Protein AF-H9F1V9-F1 (afdb_monomer)

Nearest PDB structures (foldseek):
  7z36-assembly1_D  TM=6.568E-01  e=5.924E-02  Homo sapiens

Structure (mmCIF, N/CA/C/O backbone):
data_AF-H9F1V9-F1
#
_entry.id   AF-H9F1V9-F1
#
loop_
_atom_site.group_PDB
_atom_site.id
_atom_site.type_symbol
_atom_site.label_atom_id
_atom_site.label_alt_id
_atom_site.label_comp_id
_atom_site.label_asym_id
_atom_site.label_entity_id
_atom_site.label_seq_id
_atom_site.pdbx_PDB_ins_code
_atom_site.Cartn_x
_atom_site.Cartn_y
_atom_site.Cartn_z
_atom_site.occupancy
_atom_site.B_iso_or_equiv
_atom_site.auth_seq_id
_atom_site.auth_comp_id
_atom_site.auth_asym_id
_atom_site.auth_atom_id
_atom_site.pdbx_PDB_model_num
ATOM 1 N N . MET A 1 1 ? -4.268 -31.551 22.735 1.00 54.91 1 MET A N 1
ATOM 2 C CA . MET A 1 1 ? -5.213 -31.099 21.693 1.00 54.91 1 MET A CA 1
ATOM 3 C C . MET A 1 1 ? -4.654 -29.811 21.113 1.00 54.91 1 MET A C 1
ATOM 5 O O . MET A 1 1 ? -4.411 -28.889 21.883 1.00 54.91 1 MET A O 1
ATOM 9 N N . ALA A 1 2 ? -4.322 -29.782 19.822 1.00 62.47 2 ALA A N 1
ATOM 10 C CA . ALA A 1 2 ? -3.804 -28.574 19.183 1.00 62.47 2 ALA A CA 1
ATOM 11 C C . ALA A 1 2 ? -4.939 -27.546 19.086 1.00 62.47 2 A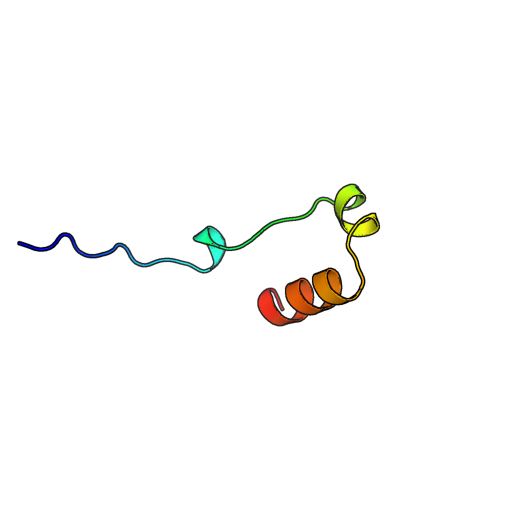LA A C 1
ATOM 13 O O . ALA A 1 2 ? -6.032 -27.893 18.638 1.00 62.47 2 ALA A O 1
ATOM 14 N N . LYS A 1 3 ? -4.706 -26.309 19.545 1.00 66.62 3 LYS A N 1
ATOM 15 C CA . LYS A 1 3 ? -5.640 -25.200 19.306 1.00 66.62 3 LYS A CA 1
ATOM 16 C C . LYS A 1 3 ? -5.883 -25.110 17.793 1.00 66.62 3 LYS A C 1
ATOM 18 O O . LYS A 1 3 ? -4.898 -25.192 17.051 1.00 66.62 3 LYS A O 1
ATOM 23 N N . PRO A 1 4 ? -7.133 -24.935 17.326 1.00 65.75 4 PRO A N 1
ATOM 24 C CA . PRO A 1 4 ? -7.354 -24.551 15.943 1.00 65.75 4 PRO A CA 1
ATOM 25 C C . PRO A 1 4 ? -6.558 -23.266 15.738 1.00 65.75 4 PRO A C 1
ATOM 27 O O . PRO A 1 4 ? -6.739 -22.304 16.488 1.00 65.75 4 PRO A O 1
ATOM 30 N N . GLN A 1 5 ? -5.607 -23.287 14.808 1.00 70.19 5 GLN A N 1
ATOM 31 C CA . GLN A 1 5 ? -4.980 -22.055 14.356 1.00 70.19 5 GLN A CA 1
ATOM 32 C C . GLN A 1 5 ? -6.139 -21.258 13.758 1.00 70.19 5 GLN A C 1
ATOM 34 O O . GLN A 1 5 ? -6.789 -21.752 12.837 1.00 70.19 5 GLN A O 1
ATOM 39 N N . GLY A 1 6 ? -6.518 -20.147 14.395 1.00 75.12 6 GLY A N 1
ATOM 40 C CA . GLY A 1 6 ? -7.668 -19.354 13.968 1.00 75.12 6 GLY A CA 1
ATOM 41 C C . GLY A 1 6 ? -7.551 -19.024 12.483 1.00 75.12 6 GLY A C 1
ATOM 42 O O . GLY A 1 6 ? -6.441 -18.858 11.978 1.00 75.12 6 GLY A O 1
ATOM 43 N N . LEU A 1 7 ? -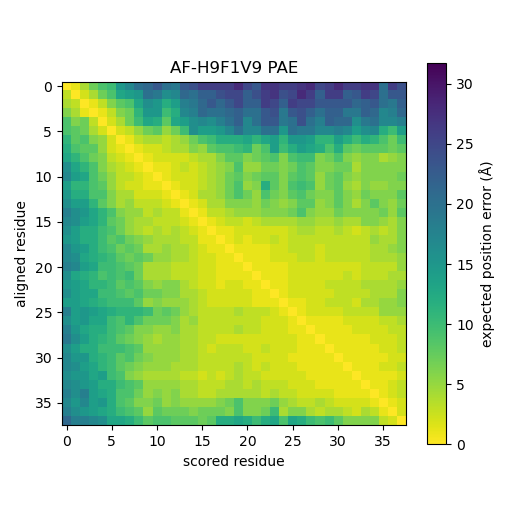8.685 -18.993 11.784 1.00 77.44 7 LEU A N 1
ATOM 44 C CA . LEU A 1 7 ? -8.730 -18.564 10.389 1.00 77.44 7 LEU A CA 1
ATOM 45 C C . LEU A 1 7 ? -8.131 -17.159 10.307 1.00 77.44 7 LEU A C 1
ATOM 47 O O . LEU A 1 7 ? -8.688 -16.237 10.891 1.00 77.44 7 LEU A O 1
ATOM 51 N N . VAL A 1 8 ? -6.994 -17.035 9.625 1.00 77.19 8 VAL A N 1
ATOM 52 C CA . VAL A 1 8 ? -6.380 -15.744 9.316 1.00 77.19 8 VAL A CA 1
ATOM 53 C C . VAL A 1 8 ? -7.136 -15.177 8.126 1.00 77.19 8 VAL A C 1
ATOM 55 O O . VAL A 1 8 ? -7.213 -15.825 7.076 1.00 77.19 8 VAL A O 1
ATOM 58 N N . THR A 1 9 ? -7.737 -14.009 8.302 1.00 80.44 9 THR A N 1
ATOM 59 C CA . THR A 1 9 ? -8.397 -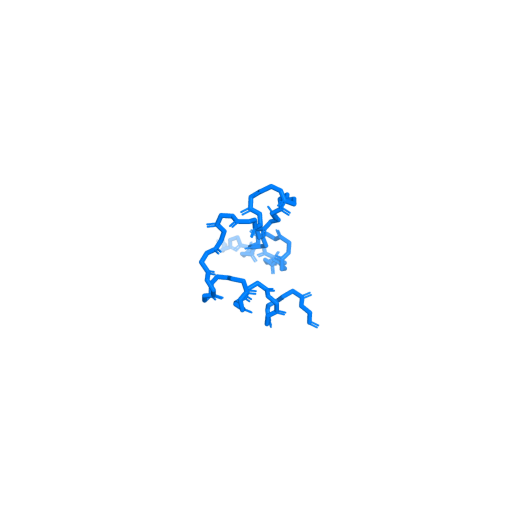13.286 7.220 1.00 80.44 9 THR A CA 1
ATOM 60 C C . THR A 1 9 ? -7.407 -12.341 6.555 1.00 80.44 9 THR A C 1
ATOM 62 O O . THR A 1 9 ? -6.315 -12.071 7.051 1.00 80.44 9 THR A O 1
ATOM 65 N N . PHE A 1 10 ? -7.785 -11.836 5.389 1.00 76.62 10 PHE A N 1
A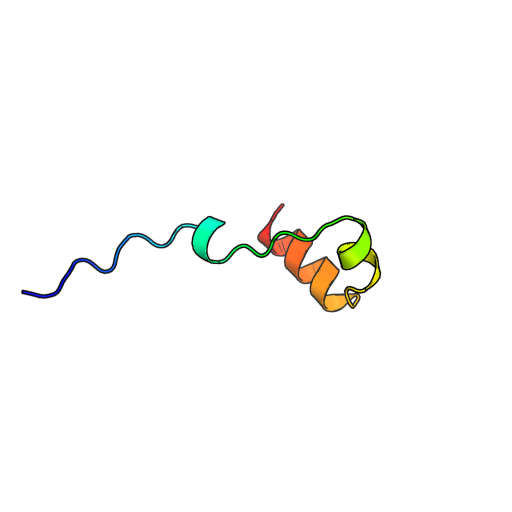TOM 66 C CA . PHE A 1 10 ? -6.984 -10.834 4.705 1.00 76.62 10 PHE A CA 1
ATOM 67 C C . PHE A 1 10 ? -6.838 -9.542 5.531 1.00 76.62 10 PHE A C 1
ATOM 69 O O . PHE A 1 10 ? -5.783 -8.920 5.511 1.00 76.62 10 PHE A O 1
ATOM 76 N N . GLU A 1 11 ? -7.850 -9.194 6.328 1.00 79.19 11 GLU A N 1
ATOM 77 C CA . GLU A 1 11 ? -7.824 -8.042 7.239 1.00 79.19 11 GLU A CA 1
ATOM 78 C C . GLU A 1 11 ? -6.747 -8.176 8.326 1.00 79.19 11 GLU A C 1
ATOM 80 O O . GLU A 1 11 ? -6.177 -7.173 8.741 1.00 79.19 11 GLU A O 1
ATOM 85 N N . ASP A 1 12 ? -6.403 -9.400 8.742 1.00 81.88 12 ASP A N 1
ATOM 86 C CA . ASP A 1 12 ? -5.365 -9.634 9.756 1.00 81.88 12 ASP A CA 1
ATOM 87 C C . ASP A 1 12 ? -3.941 -9.325 9.249 1.00 81.88 12 ASP A C 1
ATOM 89 O O . ASP A 1 12 ? -3.009 -9.184 10.044 1.00 81.88 12 ASP A O 1
ATOM 93 N N . VAL A 1 13 ? -3.752 -9.258 7.926 1.00 78.00 13 VAL A N 1
ATOM 94 C CA . VAL A 1 13 ? -2.449 -9.017 7.272 1.00 78.00 13 VAL A CA 1
ATOM 95 C C . VAL A 1 13 ? -2.429 -7.760 6.401 1.00 78.00 13 VAL A C 1
ATOM 97 O O . VAL A 1 13 ? -1.364 -7.345 5.939 1.00 78.00 13 VAL A O 1
ATOM 100 N N . ALA A 1 14 ? -3.592 -7.158 6.173 1.00 80.50 14 ALA A N 1
ATOM 101 C CA . ALA A 1 14 ? -3.759 -5.912 5.453 1.00 80.50 14 ALA A CA 1
ATOM 102 C C . ALA A 1 14 ? -3.113 -4.752 6.223 1.00 80.50 14 ALA A C 1
ATOM 104 O O . ALA A 1 14 ? -3.291 -4.599 7.430 1.00 80.50 14 ALA A O 1
ATOM 105 N N . VAL A 1 15 ? -2.361 -3.913 5.511 1.00 81.62 15 VAL A N 1
ATOM 106 C CA . VAL A 1 15 ? -1.845 -2.650 6.047 1.00 81.62 15 VAL A CA 1
ATOM 107 C C . VAL A 1 15 ? -2.559 -1.529 5.322 1.00 81.62 15 VAL A C 1
ATOM 109 O O . VAL A 1 15 ? -2.301 -1.322 4.139 1.00 81.62 15 VAL A O 1
ATOM 112 N N . ASP A 1 16 ? -3.434 -0.817 6.023 1.00 84.00 16 ASP A N 1
ATOM 113 C CA . ASP A 1 16 ? -4.100 0.363 5.483 1.00 84.00 16 ASP A CA 1
ATOM 114 C C . ASP A 1 16 ? -3.178 1.576 5.559 1.00 84.00 16 ASP A C 1
ATOM 116 O O . ASP A 1 16 ? -2.555 1.848 6.585 1.00 84.00 16 ASP A O 1
ATOM 120 N N . PHE A 1 17 ? -3.115 2.325 4.462 1.00 87.25 17 PHE A N 1
ATOM 121 C CA . PHE A 1 17 ? -2.354 3.565 4.387 1.00 87.25 17 PHE A CA 1
ATOM 122 C C . PHE A 1 17 ? -3.302 4.753 4.307 1.00 87.25 17 PHE A C 1
ATOM 124 O O . PHE A 1 17 ? -4.229 4.781 3.492 1.00 87.25 17 PHE A O 1
ATOM 131 N N . THR A 1 18 ? -3.021 5.785 5.094 1.00 89.88 18 THR A N 1
ATOM 132 C CA . THR A 1 18 ? -3.643 7.095 4.893 1.00 89.88 18 THR A CA 1
ATOM 133 C C . THR A 1 18 ? -3.158 7.733 3.588 1.00 89.88 18 THR A C 1
ATOM 135 O O . THR A 1 18 ? -2.138 7.349 3.009 1.00 89.88 18 THR A O 1
ATOM 138 N N . GLN A 1 19 ? -3.872 8.751 3.100 1.00 86.69 19 GLN A N 1
ATOM 139 C CA . GLN A 1 19 ? -3.509 9.437 1.854 1.00 86.69 19 GLN A CA 1
ATOM 140 C C . GLN A 1 19 ? -2.130 10.118 1.920 1.00 86.69 19 GLN A C 1
ATOM 142 O O . GLN A 1 19 ? -1.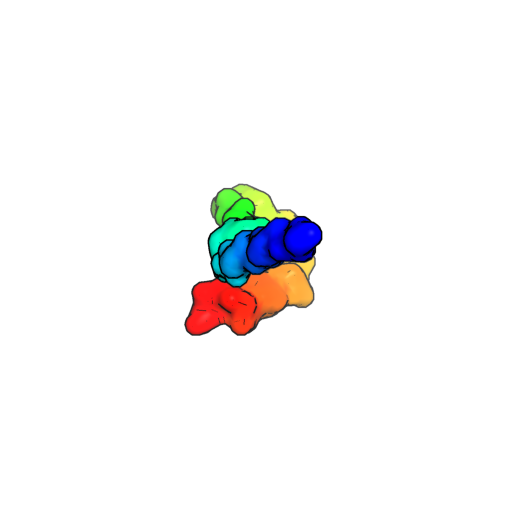454 10.238 0.895 1.00 86.69 19 GLN A O 1
ATOM 147 N N . GLU A 1 20 ? -1.715 10.544 3.113 1.00 92.62 20 GLU A N 1
ATOM 148 C CA . GLU A 1 20 ? -0.407 11.145 3.382 1.00 92.62 20 GLU A CA 1
ATOM 149 C C . GLU A 1 20 ? 0.693 10.079 3.371 1.00 92.62 20 GLU A C 1
ATOM 151 O O . GLU A 1 20 ? 1.667 10.219 2.633 1.00 92.62 20 GLU A O 1
ATOM 156 N N . GLU A 1 21 ? 0.502 8.960 4.077 1.00 92.62 21 GLU A N 1
ATOM 157 C CA . GLU A 1 21 ? 1.426 7.813 4.056 1.00 92.62 21 GLU A CA 1
ATOM 158 C C . GLU A 1 21 ? 1.577 7.225 2.651 1.00 92.62 21 GLU A C 1
ATOM 160 O O . GLU A 1 21 ? 2.679 6.864 2.233 1.00 92.62 21 GLU A O 1
ATOM 165 N N . TRP A 1 22 ? 0.494 7.226 1.872 1.00 89.31 22 TRP A N 1
ATOM 166 C CA . TRP A 1 22 ? 0.497 6.769 0.488 1.00 89.31 22 TRP A CA 1
ATOM 167 C C . TRP A 1 22 ? 1.488 7.535 -0.394 1.00 89.31 22 TRP A C 1
ATOM 169 O O . TRP A 1 22 ? 1.982 6.974 -1.376 1.00 89.31 22 TRP A O 1
ATOM 179 N N . GLN A 1 23 ? 1.780 8.808 -0.097 1.00 88.75 23 GLN A N 1
ATOM 180 C CA . GLN A 1 23 ? 2.769 9.600 -0.846 1.00 88.75 23 GLN A CA 1
ATOM 181 C C . GLN A 1 23 ? 4.210 9.197 -0.542 1.00 88.75 23 GLN A C 1
ATOM 183 O O . GLN A 1 23 ? 5.077 9.376 -1.396 1.00 88.75 23 GLN A O 1
ATOM 188 N N . TYR A 1 24 ? 4.456 8.625 0.635 1.00 91.75 24 TYR A N 1
ATOM 189 C CA . TYR A 1 24 ? 5.777 8.173 1.062 1.00 91.75 24 TYR A CA 1
ATOM 190 C C . TYR A 1 24 ? 6.084 6.730 0.649 1.00 91.75 24 TYR A C 1
ATOM 192 O O . TYR A 1 24 ? 7.214 6.275 0.815 1.00 91.75 24 TYR A O 1
ATOM 200 N N . LEU A 1 25 ? 5.108 6.008 0.089 1.00 89.25 25 LEU A N 1
ATOM 201 C CA . LEU A 1 25 ? 5.323 4.653 -0.404 1.00 8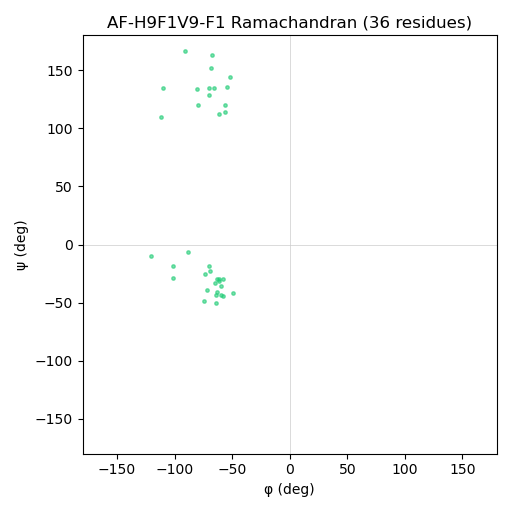9.25 25 LEU A CA 1
ATOM 202 C C . LEU A 1 25 ? 6.195 4.631 -1.654 1.00 89.25 25 LEU A C 1
ATOM 204 O O . LEU A 1 25 ? 5.958 5.336 -2.642 1.00 89.25 25 LEU A O 1
ATOM 208 N N . ASN A 1 26 ? 7.148 3.705 -1.650 1.00 91.00 26 ASN A N 1
ATOM 209 C CA . ASN A 1 26 ? 7.968 3.448 -2.820 1.00 91.00 26 ASN A CA 1
ATOM 210 C C . ASN A 1 26 ? 7.115 2.809 -3.932 1.00 91.00 26 ASN A C 1
ATOM 212 O O . ASN A 1 26 ? 6.167 2.072 -3.638 1.00 91.00 26 ASN A O 1
ATOM 216 N N . PRO A 1 27 ? 7.462 3.007 -5.217 1.00 91.56 27 PRO A N 1
ATOM 217 C CA . PRO A 1 27 ? 6.705 2.437 -6.331 1.00 91.56 27 PRO A CA 1
ATOM 218 C C . PRO A 1 27 ? 6.402 0.928 -6.204 1.00 91.56 27 PRO A C 1
ATOM 220 O O . PRO A 1 27 ? 5.252 0.556 -6.428 1.00 91.56 27 PRO A O 1
ATOM 223 N N . PRO A 1 28 ? 7.336 0.060 -5.755 1.00 90.56 28 PRO A N 1
ATOM 224 C CA . PRO A 1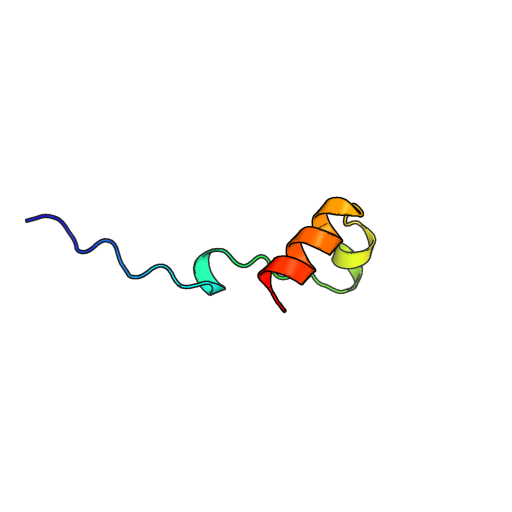 28 ? 7.046 -1.364 -5.566 1.00 90.56 28 PRO A CA 1
ATOM 225 C C . PRO A 1 28 ? 6.010 -1.646 -4.469 1.00 90.56 28 PRO A C 1
ATOM 227 O O . PRO A 1 28 ? 5.227 -2.579 -4.597 1.00 90.56 28 PRO A O 1
ATOM 230 N N . GLN A 1 29 ? 5.976 -0.837 -3.404 1.00 88.12 29 GLN A N 1
ATOM 231 C CA . GLN A 1 29 ? 5.006 -0.994 -2.314 1.00 88.12 29 GLN A CA 1
ATOM 232 C C . GLN A 1 29 ? 3.599 -0.594 -2.761 1.00 88.12 29 GLN A C 1
ATOM 234 O O . GLN A 1 29 ? 2.636 -1.279 -2.433 1.00 88.12 29 GLN A O 1
ATOM 239 N N . ARG A 1 30 ? 3.479 0.471 -3.566 1.00 88.56 30 ARG A N 1
ATOM 240 C CA . ARG A 1 30 ? 2.199 0.873 -4.171 1.00 88.56 30 ARG A CA 1
ATOM 241 C C . ARG A 1 30 ? 1.656 -0.191 -5.121 1.00 88.56 30 ARG A C 1
ATOM 243 O O . ARG A 1 30 ? 0.451 -0.428 -5.124 1.00 88.56 30 ARG A O 1
ATOM 250 N N . THR A 1 31 ? 2.527 -0.814 -5.916 1.00 90.31 31 THR A N 1
ATOM 251 C CA . THR A 1 31 ? 2.146 -1.927 -6.797 1.00 90.31 31 THR A CA 1
ATOM 252 C C . THR A 1 31 ? 1.675 -3.123 -5.984 1.00 90.31 31 THR A C 1
ATOM 254 O O . THR A 1 31 ? 0.563 -3.581 -6.202 1.00 90.31 31 THR A O 1
ATOM 257 N N . LEU A 1 32 ? 2.452 -3.551 -4.983 1.00 88.25 32 LEU A N 1
ATOM 258 C CA . LEU A 1 32 ? 2.073 -4.673 -4.124 1.00 88.25 32 LEU A CA 1
ATOM 259 C C . LEU A 1 32 ? 0.735 -4.428 -3.419 1.00 88.25 32 LEU A C 1
ATOM 261 O O . LEU A 1 32 ? -0.110 -5.311 -3.407 1.00 88.25 32 LEU A O 1
ATOM 265 N N . TYR A 1 33 ? 0.515 -3.228 -2.874 1.00 86.81 33 TYR A N 1
ATOM 266 C CA . TYR A 1 33 ? -0.764 -2.885 -2.254 1.00 86.81 33 TYR A CA 1
ATOM 267 C C . TYR A 1 33 ? -1.920 -2.997 -3.253 1.00 86.81 33 TYR A C 1
ATOM 269 O O . TYR A 1 33 ? -2.951 -3.564 -2.920 1.00 86.81 33 TYR A O 1
ATOM 277 N N . ARG A 1 34 ? -1.753 -2.503 -4.487 1.00 84.00 34 ARG A N 1
ATOM 278 C CA . ARG A 1 34 ? -2.777 -2.626 -5.536 1.00 84.00 34 ARG A CA 1
ATOM 279 C C . ARG A 1 34 ? -3.040 -4.076 -5.931 1.00 84.00 34 ARG A C 1
ATOM 281 O O . ARG A 1 34 ? -4.197 -4.428 -6.059 1.00 84.00 34 ARG A O 1
ATOM 288 N N . ASP A 1 35 ? -2.000 -4.887 -6.091 1.00 84.81 35 ASP A N 1
ATOM 289 C CA . ASP A 1 35 ? -2.120 -6.293 -6.507 1.00 84.81 35 ASP A CA 1
ATOM 290 C C . ASP A 1 35 ? -2.748 -7.186 -5.427 1.00 84.81 35 ASP A C 1
ATOM 292 O O . ASP A 1 35 ? -3.237 -8.274 -5.717 1.00 84.81 35 ASP A O 1
ATOM 296 N N . VAL A 1 36 ? -2.666 -6.753 -4.169 1.00 79.62 36 VAL A N 1
ATOM 297 C CA . VAL A 1 36 ? -3.109 -7.521 -3.004 1.00 79.62 36 VAL A CA 1
ATOM 298 C C . VAL A 1 36 ? -4.479 -7.044 -2.499 1.00 79.62 36 VAL A C 1
ATOM 300 O O . VAL A 1 36 ? -5.224 -7.851 -1.954 1.00 79.62 36 VAL A O 1
ATOM 303 N N . MET A 1 37 ? -4.829 -5.766 -2.697 1.00 81.44 37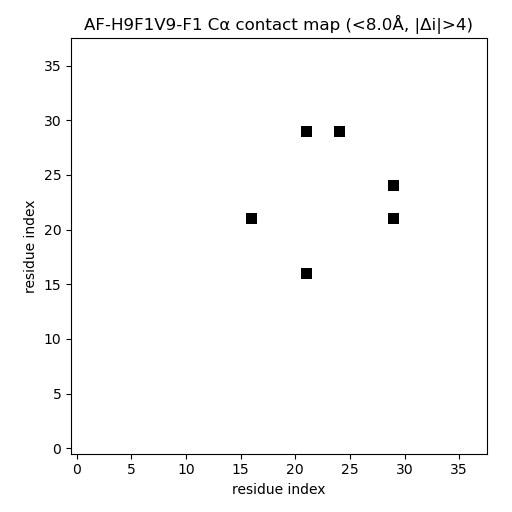 MET A N 1
ATOM 304 C CA . MET A 1 37 ? -6.091 -5.162 -2.233 1.00 81.44 37 MET A CA 1
ATOM 305 C C . MET A 1 37 ? -7.182 -5.001 -3.313 1.00 81.44 37 MET A C 1
ATOM 307 O O . MET A 1 37 ? -8.337 -4.792 -2.941 1.00 81.44 37 MET A O 1
ATOM 311 N N . LEU A 1 38 ? -6.855 -5.037 -4.616 1.00 66.06 38 LEU A N 1
ATOM 312 C CA . LEU A 1 38 ? -7.815 -4.951 -5.740 1.00 66.06 38 LEU A CA 1
ATOM 313 C C . LEU A 1 38 ? -7.966 -6.300 -6.450 1.00 66.06 38 LEU A C 1
ATOM 315 O O . LEU A 1 38 ? -9.090 -6.562 -6.935 1.00 66.06 38 LEU A O 1
#

Sequence (38 aa):
MAKPQGLVTFEDVAVDFTQEEWQYLNPPQRTLYRDVML

Organism: Macaca mulatta (NCBI:txid9544)

Secondary structure (DSSP, 8-state):
-PPP-----GGGT-----TTHHHHS-HHHHHHHHHHH-

Radius of gyration: 14.36 Å; Cα contacts (8 Å, |Δi|>4): 3; chains: 1; bounding box: 17×42×28 Å

Mean predicted aligned error: 7.35 Å

InterPro domains:
  IPR001909 Krueppel-associated box [PF01352] (7-38)
  IPR001909 Krueppel-associated box [PS50805] (8-38)
  IPR001909 Krueppel-associated box [cd07765] (8-38)
  IPR036051 Krueppel-associated box domain superfamily [SSF109640] (1-38)
  IPR050169 Krueppel C2H2-type zinc-finger [PTHR23232] (2-38)

Solvent-accessible surface area (backbone atoms only — not comparable to full-atom values): 2671 Å² total; per-residue (Å²): 133,83,74,79,78,70,87,80,53,69,76,79,73,59,80,90,70,53,80,70,55,56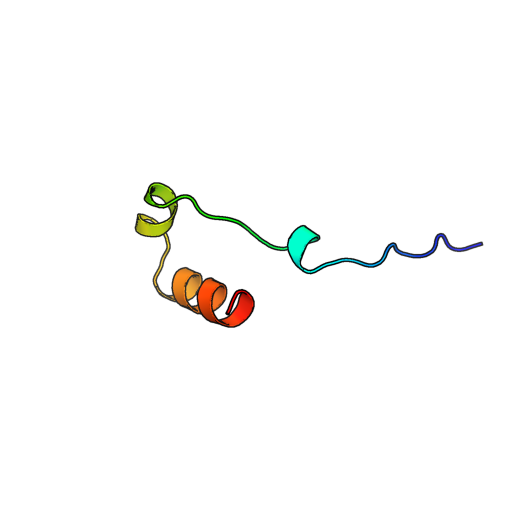,69,73,50,52,72,70,54,53,50,51,50,49,75,73,75,109

pLDDT: mean 81.87, std 9.21, range [54.91, 92.62]

Foldseek 3Di:
DDDPPPDDDLVNVDDDDDPVRLVVDDPVRVVVNVVSVD